Protein AF-A0A2P2BW56-F1 (afdb_monomer_lite)

Sequence (163 aa):
MIRLIIGNHQVTAVADAQSHSEPYDATPDSLWRAALAAARATTGLAPYDATALEITTDTGLVAIWDVETLGSPSALLSASEVAGLRDTAPHLWVLMEAGRYAVGTLESYLVARLTRGTWHLTTSTRPLTAPDASRPEAISPGDTPARTEPSVFLGLEVAIRLG

Radius of gyration: 15.51 Å; chains: 1; bounding box: 38×26×44 Å

Secondary structure (DSSP, 8-state):
-EEEEETTEEEEE-----SSS-TT---HHHHHHHHHHHHHHHHTTS-----EEEEEE-S-EEEEEETTT---SS--EETTTGGGHHHH-HHHHHHHHTTSEEEEEHHHHHHHHHTTTS--EE---S---S-GGGSPEE--TT----B--TTTTTT---EEEE-

InterPro domains:
  IPR043129 ATPase, nucleotide binding domain [SSF53067] (5-125)

pLDDT: mean 84.42, std 15.55, range [31.06, 97.56]

Organism: NCBI:txid256318

Structure (mmCIF, N/CA/C/O backbone):
data_AF-A0A2P2BW56-F1
#
_entry.id   AF-A0A2P2BW56-F1
#
loop_
_atom_site.group_PDB
_atom_site.id
_atom_site.type_symbol
_atom_site.label_atom_id
_atom_site.label_alt_id
_atom_site.label_comp_id
_atom_site.label_asym_id
_atom_site.label_entity_id
_atom_site.label_seq_id
_atom_site.pdbx_PDB_ins_code
_atom_site.Cartn_x
_atom_site.Cartn_y
_atom_site.Cartn_z
_atom_site.occupancy
_atom_site.B_iso_or_equiv
_atom_site.auth_seq_id
_atom_site.auth_comp_id
_atom_site.auth_asym_id
_atom_site.auth_atom_id
_atom_site.pdbx_PDB_model_num
ATOM 1 N N . MET A 1 1 ? 9.021 10.040 6.851 1.00 62.03 1 MET A N 1
ATOM 2 C CA . MET A 1 1 ? 8.300 9.688 8.093 1.00 62.03 1 MET A CA 1
ATOM 3 C C . MET A 1 1 ? 6.975 9.028 7.709 1.00 62.03 1 MET A C 1
ATOM 5 O O . MET A 1 1 ? 6.479 9.300 6.619 1.00 62.03 1 MET A O 1
ATOM 9 N N . ILE A 1 2 ? 6.428 8.117 8.521 1.00 72.69 2 ILE A N 1
ATOM 10 C CA . ILE A 1 2 ? 5.075 7.569 8.325 1.00 72.69 2 ILE A CA 1
ATOM 11 C C . ILE A 1 2 ? 4.228 7.926 9.532 1.00 72.69 2 ILE A C 1
ATOM 13 O O . ILE A 1 2 ? 4.610 7.666 10.672 1.00 72.69 2 ILE A O 1
ATOM 17 N N . ARG A 1 3 ? 3.068 8.519 9.282 1.00 78.56 3 ARG A N 1
ATOM 18 C CA . ARG A 1 3 ? 2.088 8.816 10.318 1.00 78.56 3 ARG A CA 1
ATOM 19 C C . ARG A 1 3 ? 0.915 7.856 10.175 1.00 78.56 3 ARG A C 1
ATOM 21 O O . ARG A 1 3 ? 0.392 7.671 9.080 1.00 78.56 3 ARG A O 1
ATOM 28 N N . LEU A 1 4 ? 0.552 7.240 11.295 1.00 77.94 4 LEU A N 1
ATOM 29 C CA . LEU A 1 4 ? -0.584 6.343 11.441 1.00 77.94 4 LEU A CA 1
ATOM 30 C C . LEU A 1 4 ? -1.580 6.969 12.416 1.00 77.94 4 LEU A C 1
ATOM 32 O O . LEU A 1 4 ? -1.186 7.368 13.512 1.00 77.94 4 LEU A O 1
ATOM 36 N N . ILE A 1 5 ? -2.854 7.045 12.049 1.00 78.31 5 ILE A N 1
ATOM 37 C CA . ILE A 1 5 ? -3.916 7.504 12.957 1.00 78.31 5 ILE A CA 1
ATOM 38 C C . ILE A 1 5 ? -4.867 6.340 13.205 1.00 78.31 5 ILE A C 1
ATOM 40 O O . ILE A 1 5 ? -5.450 5.819 12.261 1.00 78.31 5 ILE A O 1
ATOM 44 N N . ILE A 1 6 ? -4.992 5.918 14.464 1.00 75.62 6 ILE A N 1
ATOM 45 C CA . ILE A 1 6 ? -5.816 4.790 14.913 1.00 75.62 6 ILE A CA 1
ATOM 46 C C . ILE A 1 6 ? -6.913 5.355 15.822 1.00 75.62 6 ILE A C 1
ATOM 48 O O . ILE A 1 6 ? -6.689 5.612 17.009 1.00 75.62 6 ILE A O 1
ATOM 52 N N . GLY A 1 7 ? -8.100 5.604 15.263 1.00 75.12 7 GLY A N 1
ATOM 53 C CA . GLY A 1 7 ? -9.155 6.336 15.976 1.00 75.12 7 GLY A CA 1
ATOM 54 C C . GLY A 1 7 ? -8.691 7.744 16.375 1.00 75.12 7 GLY A C 1
ATOM 55 O O . GLY A 1 7 ? -8.346 8.541 15.510 1.00 75.12 7 GLY A O 1
ATOM 56 N N . ASN A 1 8 ? -8.644 8.040 17.679 1.00 73.00 8 ASN A N 1
ATOM 57 C CA . ASN A 1 8 ? -8.184 9.336 18.209 1.00 73.00 8 ASN A CA 1
ATOM 58 C C . ASN A 1 8 ? -6.681 9.375 18.532 1.00 73.00 8 ASN A C 1
ATOM 60 O O . ASN A 1 8 ? -6.184 10.379 19.047 1.00 73.00 8 ASN A O 1
ATOM 64 N N . HIS A 1 9 ? -5.952 8.288 18.275 1.00 73.12 9 HIS A N 1
ATOM 65 C CA . HIS A 1 9 ? -4.540 8.185 18.615 1.00 73.12 9 HIS A CA 1
ATOM 66 C C . HIS A 1 9 ? -3.674 8.342 17.372 1.00 73.12 9 HIS A C 1
ATOM 68 O O . HIS A 1 9 ? -3.779 7.567 16.425 1.00 73.12 9 HIS A O 1
ATOM 74 N N . GLN A 1 10 ? -2.785 9.331 17.394 1.00 74.06 10 GLN A N 1
ATOM 75 C CA . GLN A 1 10 ? -1.780 9.516 16.358 1.00 74.06 10 GLN A CA 1
ATOM 76 C C . GLN A 1 10 ? -0.469 8.857 16.777 1.00 74.06 10 GLN A C 1
ATOM 78 O O . GLN A 1 10 ? 0.027 9.065 17.884 1.00 74.06 10 GLN A O 1
ATOM 83 N N . VAL A 1 11 ? 0.123 8.122 15.845 1.00 72.44 11 VAL A N 1
ATOM 84 C CA . VAL A 1 11 ? 1.416 7.471 15.995 1.00 72.44 11 VAL A CA 1
ATOM 85 C C . VAL A 1 11 ? 2.299 7.874 14.835 1.00 72.44 11 VAL A C 1
ATOM 87 O O . VAL A 1 11 ? 1.861 7.959 13.691 1.00 72.44 11 VAL A O 1
ATOM 90 N N . THR A 1 12 ? 3.568 8.114 15.125 1.00 72.69 12 THR A N 1
ATOM 91 C CA . THR A 1 12 ? 4.573 8.271 14.083 1.00 72.69 12 THR A CA 1
ATOM 92 C C . THR A 1 12 ? 5.460 7.044 14.081 1.00 72.69 12 THR A C 1
ATOM 94 O O . THR A 1 12 ? 6.136 6.763 15.066 1.00 72.69 12 THR A O 1
ATOM 97 N N . ALA A 1 13 ? 5.476 6.344 12.957 1.00 65.19 13 ALA A N 1
ATOM 98 C CA . ALA A 1 13 ? 6.511 5.390 12.639 1.00 65.19 13 ALA A CA 1
ATOM 99 C C . ALA A 1 13 ? 7.584 6.119 11.833 1.00 65.19 13 ALA A C 1
ATOM 101 O O . ALA A 1 13 ? 7.394 6.511 10.677 1.00 65.19 13 ALA A O 1
ATOM 102 N N . VAL A 1 14 ? 8.732 6.332 12.452 1.00 58.94 14 VAL A N 1
ATOM 103 C CA . VAL A 1 14 ? 9.935 6.642 11.691 1.00 58.94 14 VAL A CA 1
ATOM 104 C C . VAL A 1 14 ? 10.500 5.295 11.256 1.00 58.94 14 VAL A C 1
ATOM 106 O O . VAL A 1 14 ? 10.543 4.363 12.058 1.00 58.94 14 VAL A O 1
ATOM 109 N N . ALA A 1 15 ? 10.881 5.159 9.985 1.00 52.22 15 ALA A N 1
ATOM 110 C CA . ALA A 1 15 ? 11.767 4.073 9.587 1.00 52.22 15 ALA A CA 1
ATOM 111 C C . ALA A 1 15 ? 13.083 4.355 10.311 1.00 52.22 15 ALA A C 1
ATOM 113 O O . ALA A 1 15 ? 13.876 5.167 9.839 1.00 52.22 15 ALA A O 1
ATOM 114 N N . ASP A 1 16 ? 13.221 3.867 11.540 1.00 42.59 16 ASP A N 1
ATOM 115 C CA . ASP A 1 16 ? 14.296 4.336 12.390 1.00 42.59 16 ASP A CA 1
ATOM 116 C C . ASP A 1 16 ? 15.605 3.770 11.849 1.00 42.59 16 ASP A C 1
ATOM 118 O O . ASP A 1 16 ? 15.890 2.579 11.960 1.00 42.59 16 ASP A O 1
ATOM 122 N N . ALA A 1 17 ? 16.406 4.657 11.266 1.00 36.81 17 ALA A N 1
ATOM 123 C CA . ALA A 1 17 ? 17.824 4.480 10.987 1.00 36.81 17 ALA A CA 1
ATOM 124 C C . ALA A 1 17 ? 18.651 4.512 12.295 1.00 36.81 17 ALA A C 1
ATOM 126 O O . ALA A 1 17 ? 19.784 4.988 12.321 1.00 36.81 17 ALA A O 1
ATOM 127 N N . GLN A 1 18 ? 18.081 4.062 13.416 1.00 33.53 18 GLN A N 1
ATOM 128 C CA . GLN A 1 18 ? 18.699 4.097 14.741 1.00 33.53 18 GLN A CA 1
ATOM 129 C C . GLN A 1 18 ? 19.046 2.672 15.179 1.00 33.53 18 GLN A C 1
ATOM 131 O O . GLN A 1 18 ? 18.436 2.111 16.086 1.00 33.53 18 GLN A O 1
ATOM 136 N N . SER A 1 19 ? 20.027 2.077 14.496 1.00 33.94 19 SER A N 1
ATOM 137 C CA . SER A 1 19 ? 21.059 1.180 15.045 1.00 33.94 19 SER A CA 1
ATOM 138 C C . SER A 1 19 ? 21.961 0.727 13.894 1.00 33.94 19 SER A C 1
ATOM 140 O O . SER A 1 19 ? 21.637 -0.241 13.215 1.00 33.94 19 SER A O 1
ATOM 142 N N . HIS A 1 20 ? 23.109 1.400 13.758 1.00 31.06 20 HIS A N 1
ATOM 143 C CA . HIS A 1 20 ? 24.157 1.301 12.724 1.00 31.06 20 HIS A CA 1
ATOM 144 C C . HIS A 1 20 ? 24.020 2.322 11.587 1.00 31.06 20 HIS A C 1
ATOM 146 O O . HIS A 1 20 ? 23.295 2.144 10.623 1.00 31.06 20 HIS A O 1
ATOM 152 N N . SER A 1 21 ? 24.729 3.435 11.777 1.00 32.84 21 SER A N 1
ATOM 153 C CA . SER A 1 21 ? 25.564 4.124 10.793 1.00 32.84 21 SER A CA 1
ATOM 154 C C . SER A 1 21 ? 25.388 3.692 9.328 1.00 32.84 21 SER A C 1
ATOM 156 O O . SER A 1 21 ? 26.187 2.900 8.858 1.00 32.84 21 SER A O 1
ATOM 158 N N . GLU A 1 22 ? 24.362 4.191 8.637 1.00 35.56 22 GLU A N 1
ATOM 159 C CA . GLU A 1 22 ? 24.348 4.649 7.230 1.00 35.56 22 GLU A CA 1
ATOM 160 C C . GLU A 1 22 ? 22.876 4.800 6.772 1.00 35.56 22 GLU A C 1
ATOM 162 O O . GLU A 1 22 ? 22.071 3.886 6.940 1.00 35.56 22 GLU A O 1
ATOM 167 N N . PRO A 1 23 ? 22.467 5.936 6.180 1.00 43.25 23 PRO A N 1
ATOM 168 C CA . PRO A 1 23 ? 21.078 6.185 5.767 1.00 43.25 23 PRO A CA 1
ATOM 169 C C . PRO A 1 23 ? 20.576 5.322 4.582 1.00 43.25 23 PRO A C 1
ATOM 171 O O . PRO A 1 23 ? 19.453 5.534 4.128 1.00 43.25 23 PRO A O 1
ATOM 174 N N . TYR A 1 24 ? 21.366 4.356 4.093 1.00 44.03 24 TYR A N 1
ATOM 175 C CA . TYR A 1 24 ? 21.066 3.519 2.920 1.00 44.03 24 TYR A CA 1
ATOM 176 C C . TYR A 1 24 ? 20.537 2.102 3.238 1.00 44.03 24 TYR A C 1
ATOM 178 O O . TYR A 1 24 ? 20.069 1.423 2.327 1.00 44.03 24 TYR A O 1
ATOM 186 N N . ASP A 1 25 ? 20.498 1.678 4.509 1.00 50.91 25 ASP A N 1
ATOM 187 C CA . ASP A 1 25 ? 19.998 0.345 4.920 1.00 50.91 25 ASP A CA 1
ATOM 188 C C . ASP A 1 25 ? 18.473 0.285 5.170 1.00 50.91 25 ASP A C 1
ATOM 190 O O . ASP A 1 25 ? 17.929 -0.717 5.652 1.00 50.91 25 ASP A O 1
ATOM 194 N N . ALA A 1 26 ? 17.736 1.355 4.854 1.00 69.56 26 ALA A N 1
ATOM 195 C CA . ALA A 1 26 ? 16.283 1.378 4.998 1.00 69.56 26 ALA A CA 1
ATOM 196 C C . ALA A 1 26 ? 15.617 0.448 3.967 1.00 69.56 26 ALA A C 1
ATOM 198 O O . ALA A 1 26 ? 15.508 0.762 2.779 1.00 69.56 26 ALA A O 1
ATOM 199 N N . THR A 1 27 ? 15.130 -0.701 4.437 1.00 86.19 27 THR A N 1
ATOM 200 C CA . THR A 1 27 ? 14.362 -1.657 3.635 1.00 86.19 27 THR A CA 1
ATOM 201 C C . THR A 1 27 ? 12.859 -1.489 3.872 1.00 86.19 27 THR A C 1
ATOM 203 O O . THR A 1 27 ? 12.436 -1.089 4.963 1.00 86.19 27 THR A O 1
ATOM 206 N N . PRO A 1 28 ? 12.001 -1.852 2.902 1.00 90.44 28 PRO A N 1
ATOM 207 C CA . PRO A 1 28 ? 10.557 -1.924 3.137 1.00 90.44 28 PRO A CA 1
ATOM 208 C C . PRO A 1 28 ? 10.184 -2.798 4.348 1.00 90.44 28 PRO A C 1
ATOM 210 O O . PRO A 1 28 ? 9.238 -2.500 5.076 1.00 90.44 28 PRO A O 1
ATOM 213 N N . ASP A 1 29 ? 10.949 -3.851 4.632 1.00 89.50 29 ASP A N 1
ATOM 214 C CA . ASP A 1 29 ? 10.718 -4.712 5.794 1.00 89.50 29 ASP A CA 1
ATOM 215 C C . ASP A 1 29 ? 11.078 -4.060 7.136 1.00 89.50 29 ASP A C 1
ATOM 217 O O . ASP A 1 29 ? 10.406 -4.310 8.144 1.00 89.50 29 ASP A O 1
ATOM 221 N N . SER A 1 30 ? 12.124 -3.226 7.204 1.00 86.31 30 SER A N 1
ATOM 222 C CA . SER A 1 30 ? 12.407 -2.456 8.426 1.00 86.31 30 SER A CA 1
ATOM 223 C C . SER A 1 30 ? 11.322 -1.407 8.673 1.00 86.31 30 SER A C 1
ATOM 225 O O . SER A 1 30 ? 10.826 -1.303 9.796 1.00 86.31 30 SER A O 1
ATOM 227 N N . LEU A 1 31 ? 10.864 -0.734 7.614 1.00 87.81 31 LEU A N 1
ATOM 228 C CA . LEU A 1 31 ? 9.743 0.203 7.648 1.00 87.81 31 LEU A CA 1
ATOM 229 C C . LEU A 1 31 ? 8.454 -0.450 8.166 1.00 87.81 31 LEU A C 1
ATOM 231 O O . LEU A 1 31 ? 7.811 0.074 9.075 1.00 87.81 31 LEU A O 1
ATOM 235 N N . TRP A 1 32 ? 8.093 -1.610 7.614 1.00 91.12 32 TRP A N 1
ATOM 236 C CA . TRP A 1 32 ? 6.916 -2.370 8.032 1.00 91.12 32 TRP A CA 1
ATOM 237 C C . TRP A 1 32 ? 6.968 -2.746 9.517 1.00 91.12 32 TRP A C 1
ATOM 239 O O . TRP A 1 32 ? 6.001 -2.549 10.256 1.00 91.12 32 TRP A O 1
ATOM 249 N N . ARG A 1 33 ? 8.113 -3.269 9.975 1.00 89.31 33 ARG A N 1
ATOM 250 C CA . ARG A 1 33 ? 8.303 -3.637 11.384 1.00 89.31 33 ARG A CA 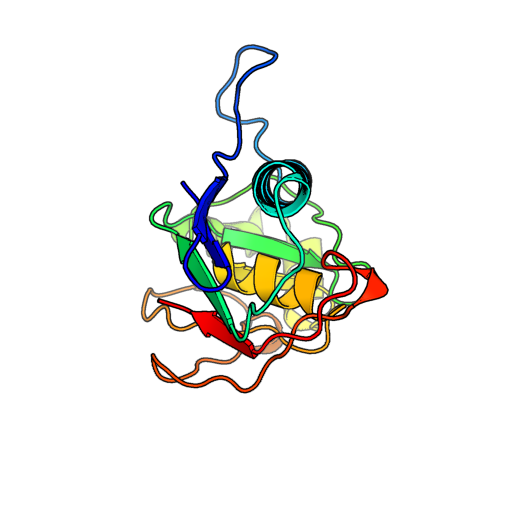1
ATOM 251 C C . ARG A 1 33 ? 8.206 -2.424 12.303 1.00 89.31 33 ARG A C 1
ATOM 253 O O . ARG A 1 33 ? 7.552 -2.522 13.339 1.00 89.31 33 ARG A O 1
ATOM 260 N N . ALA A 1 34 ? 8.799 -1.295 11.915 1.00 86.56 34 ALA A N 1
ATOM 261 C CA . ALA A 1 34 ? 8.706 -0.047 12.667 1.00 86.56 34 ALA A CA 1
ATOM 262 C C . ALA A 1 34 ? 7.254 0.452 12.755 1.00 86.56 34 ALA A C 1
ATOM 264 O O . ALA A 1 34 ? 6.796 0.805 13.840 1.00 86.56 34 ALA A O 1
ATOM 265 N N . ALA A 1 35 ? 6.501 0.397 11.651 1.00 87.69 35 ALA A N 1
ATOM 266 C CA . ALA A 1 35 ? 5.084 0.761 11.615 1.00 87.69 35 ALA A CA 1
ATOM 267 C C . ALA A 1 35 ? 4.233 -0.088 12.572 1.00 87.69 35 ALA A C 1
ATOM 269 O O . ALA A 1 35 ? 3.481 0.459 13.382 1.00 87.69 35 ALA A O 1
ATOM 270 N N . LEU A 1 36 ? 4.396 -1.415 12.542 1.00 88.31 36 LEU A N 1
ATOM 271 C CA . LEU A 1 36 ? 3.698 -2.312 13.466 1.00 88.31 36 LEU A CA 1
ATOM 272 C C . LEU A 1 36 ? 4.114 -2.102 14.925 1.00 88.31 36 LEU A C 1
ATOM 274 O O . LEU A 1 36 ? 3.259 -2.136 15.807 1.00 88.31 36 LEU A O 1
ATOM 278 N N . ALA A 1 37 ? 5.407 -1.917 15.197 1.00 86.31 37 ALA A N 1
ATOM 279 C CA . ALA A 1 37 ? 5.906 -1.693 16.551 1.00 86.31 37 ALA A CA 1
ATOM 280 C C . ALA A 1 37 ? 5.351 -0.390 17.140 1.00 86.31 37 ALA A C 1
ATOM 282 O O . ALA A 1 37 ? 4.875 -0.384 18.276 1.00 86.31 37 ALA A O 1
ATOM 283 N N . ALA A 1 38 ? 5.343 0.680 16.344 1.00 83.88 38 ALA A N 1
ATOM 284 C CA . ALA A 1 38 ? 4.776 1.961 16.730 1.00 83.88 38 ALA A CA 1
ATOM 285 C C . ALA A 1 38 ? 3.271 1.831 17.010 1.00 83.88 38 ALA A C 1
ATOM 287 O O . ALA A 1 38 ? 2.811 2.243 18.074 1.00 83.88 38 ALA A O 1
ATOM 288 N N . ALA A 1 39 ? 2.517 1.182 16.112 1.00 83.75 39 ALA A N 1
ATOM 289 C CA . ALA A 1 39 ? 1.093 0.927 16.321 1.00 83.75 39 ALA A CA 1
ATOM 290 C C . ALA A 1 39 ? 0.851 0.158 17.635 1.00 83.75 39 ALA A C 1
ATOM 292 O O . ALA A 1 39 ? 0.086 0.624 18.475 1.00 83.75 39 ALA A O 1
ATOM 293 N N . ARG A 1 40 ? 1.580 -0.947 17.866 1.00 83.31 40 ARG A N 1
ATOM 294 C CA . ARG A 1 40 ? 1.495 -1.760 19.098 1.00 83.31 40 ARG A CA 1
ATOM 295 C C . ARG A 1 40 ? 1.739 -0.952 20.369 1.00 83.31 40 ARG A C 1
ATOM 297 O O . ARG A 1 40 ? 1.030 -1.145 21.356 1.00 83.31 40 ARG A O 1
ATOM 304 N N . ALA A 1 41 ? 2.746 -0.080 20.357 1.00 80.00 41 ALA A N 1
ATOM 305 C CA . ALA A 1 41 ? 3.117 0.725 21.518 1.00 80.00 41 ALA A CA 1
ATOM 306 C C . ALA A 1 41 ? 1.995 1.687 21.933 1.00 80.00 41 ALA A C 1
ATOM 308 O O . ALA A 1 41 ? 1.768 1.902 23.120 1.00 80.00 41 ALA A O 1
ATOM 309 N N . THR A 1 42 ? 1.263 2.231 20.963 1.00 70.94 42 THR A N 1
ATOM 310 C CA . THR A 1 42 ? 0.118 3.108 21.226 1.00 70.94 42 THR A CA 1
ATOM 311 C C . THR A 1 42 ? -1.118 2.325 21.636 1.00 70.94 42 THR A C 1
ATOM 313 O O . THR A 1 42 ? -1.879 2.764 22.495 1.00 70.94 42 THR A O 1
ATOM 316 N N . THR A 1 43 ? -1.313 1.152 21.040 1.00 67.25 43 THR A N 1
ATOM 317 C CA . THR A 1 43 ? -2.512 0.354 21.254 1.00 67.25 43 THR A CA 1
ATOM 318 C C . THR A 1 43 ? -2.481 -0.411 22.588 1.00 67.25 43 THR A C 1
ATOM 320 O O . THR A 1 43 ? -3.512 -0.571 23.232 1.00 67.25 43 THR A O 1
ATOM 323 N N . GLY A 1 44 ? -1.304 -0.769 23.110 1.00 60.19 44 GLY A N 1
ATOM 324 C CA . GLY A 1 44 ? -1.151 -1.430 24.417 1.00 60.19 44 GLY A CA 1
ATOM 325 C C . GLY A 1 44 ? -1.653 -0.654 25.652 1.00 60.19 44 GLY A C 1
ATOM 326 O O . GLY A 1 44 ? -1.458 -1.127 26.768 1.00 60.19 44 GLY A O 1
ATOM 327 N N . LEU A 1 45 ? -2.278 0.517 25.476 1.00 53.75 45 LEU A N 1
ATOM 328 C CA . LEU A 1 45 ? -2.711 1.427 26.538 1.00 53.75 45 LEU A CA 1
ATOM 329 C C . LEU A 1 45 ? -4.245 1.518 26.739 1.00 53.75 45 LEU A C 1
ATOM 331 O O . LEU A 1 45 ? -4.649 2.106 27.741 1.00 53.75 45 LEU A O 1
ATOM 335 N N . ALA A 1 46 ? -5.106 0.948 25.871 1.00 49.09 46 ALA A N 1
ATOM 336 C CA . ALA A 1 46 ? -6.575 0.918 26.068 1.00 49.09 46 ALA A CA 1
ATOM 337 C C . ALA A 1 46 ? -7.324 -0.060 25.116 1.00 49.09 46 ALA A C 1
ATOM 339 O O . ALA A 1 46 ? -6.820 -0.331 24.028 1.00 49.09 46 ALA A O 1
ATOM 340 N N . PRO A 1 47 ? -8.537 -0.558 25.461 1.00 52.66 47 PRO A N 1
ATOM 341 C CA . PRO A 1 47 ? -9.403 -1.306 24.535 1.00 52.66 47 PRO A CA 1
ATOM 342 C C . PRO A 1 47 ? -9.925 -0.402 23.397 1.00 52.66 47 PRO A C 1
ATOM 344 O O . PRO A 1 47 ? -10.298 0.741 23.646 1.00 52.66 47 PRO A O 1
ATOM 347 N N . TYR A 1 48 ? -9.935 -0.899 22.155 1.00 62.00 48 TYR A N 1
ATOM 348 C CA . TYR A 1 48 ? -10.063 -0.075 20.941 1.00 62.00 48 TYR A CA 1
ATOM 349 C C . TYR A 1 48 ? -11.507 0.178 20.478 1.00 62.00 48 TYR A C 1
ATOM 351 O O . TYR A 1 48 ? -12.197 -0.767 20.114 1.00 62.00 48 TYR A O 1
ATOM 359 N N . ASP A 1 49 ? -11.873 1.456 20.318 1.00 66.88 49 ASP A N 1
ATOM 360 C CA . ASP A 1 49 ? -12.982 1.932 19.460 1.00 66.88 49 ASP A CA 1
ATOM 361 C C . ASP A 1 49 ? -12.460 2.440 18.094 1.00 66.88 49 ASP A C 1
ATOM 363 O O . ASP A 1 49 ? -13.040 3.318 17.451 1.00 66.88 49 ASP A O 1
ATOM 367 N N . ALA A 1 50 ? -11.301 1.946 17.648 1.00 74.94 50 ALA A N 1
ATOM 368 C CA . ALA A 1 50 ? -10.708 2.378 16.387 1.00 74.94 50 ALA A CA 1
ATOM 369 C C . ALA A 1 50 ? -11.595 1.952 15.208 1.00 74.94 50 ALA A C 1
ATOM 371 O O . ALA A 1 50 ? -11.856 0.768 15.018 1.00 74.94 50 ALA A O 1
ATOM 372 N N . THR A 1 51 ? -12.041 2.915 14.402 1.00 80.44 51 THR A N 1
ATOM 373 C CA . THR A 1 51 ? -12.898 2.668 13.228 1.00 80.44 51 THR A CA 1
ATOM 374 C C . THR A 1 51 ? -12.146 2.790 11.904 1.00 80.44 51 THR A C 1
ATOM 376 O O . THR A 1 51 ? -12.557 2.207 10.899 1.00 80.44 51 THR A O 1
ATOM 379 N N . ALA A 1 52 ? -11.024 3.513 11.902 1.00 84.56 52 ALA A N 1
ATOM 380 C CA . ALA A 1 52 ? -10.184 3.718 10.733 1.00 84.56 52 ALA A CA 1
ATOM 381 C C . ALA A 1 52 ? -8.696 3.776 11.103 1.00 84.56 52 ALA A C 1
ATOM 383 O O . ALA A 1 52 ? -8.334 4.186 12.211 1.00 84.56 52 ALA A O 1
ATOM 384 N N . LEU A 1 53 ? -7.869 3.379 10.136 1.00 88.12 53 LEU A N 1
ATOM 385 C CA . LEU A 1 53 ? -6.428 3.563 10.088 1.00 88.12 53 LEU A CA 1
ATOM 386 C C . LEU A 1 53 ? -6.101 4.541 8.957 1.00 88.12 53 LEU A C 1
ATOM 388 O O . LEU A 1 53 ? -6.287 4.216 7.786 1.00 88.12 53 LEU A O 1
ATOM 392 N N . GLU A 1 54 ? -5.598 5.720 9.296 1.00 89.56 54 GLU A N 1
ATOM 393 C CA . GLU A 1 54 ? -5.075 6.664 8.305 1.00 89.56 54 GLU A CA 1
ATOM 394 C C . GLU A 1 54 ? -3.572 6.467 8.135 1.00 89.56 54 GLU A C 1
ATOM 396 O O . GLU A 1 54 ? -2.858 6.354 9.131 1.00 89.56 54 GLU A O 1
ATOM 401 N N . ILE A 1 55 ? -3.096 6.432 6.891 1.00 89.19 55 ILE A N 1
ATOM 402 C CA . ILE A 1 55 ? -1.685 6.284 6.534 1.00 89.19 55 ILE A CA 1
ATOM 403 C C . ILE A 1 55 ? -1.276 7.506 5.721 1.00 89.19 55 ILE A C 1
ATOM 405 O O . ILE A 1 55 ? -1.886 7.803 4.698 1.00 89.19 55 ILE A O 1
ATOM 409 N N . THR A 1 56 ? -0.230 8.191 6.176 1.00 86.25 56 THR A N 1
ATOM 410 C CA . THR A 1 56 ? 0.382 9.311 5.451 1.00 86.25 56 THR A CA 1
ATOM 411 C C . THR A 1 56 ? 1.900 9.178 5.407 1.00 86.25 56 THR A C 1
ATOM 413 O O . THR A 1 56 ? 2.539 8.871 6.423 1.00 86.25 56 THR A O 1
ATOM 416 N N . THR A 1 57 ? 2.497 9.442 4.243 1.00 83.44 57 THR A N 1
ATOM 417 C CA . THR A 1 57 ? 3.951 9.523 4.055 1.00 83.44 57 THR A CA 1
ATOM 418 C C . THR A 1 57 ? 4.381 10.779 3.299 1.00 83.44 57 THR A C 1
ATOM 420 O O . THR A 1 57 ? 3.771 11.202 2.326 1.00 83.44 57 THR A O 1
ATOM 423 N N . ASP A 1 58 ? 5.504 11.359 3.717 1.00 79.44 58 ASP A N 1
ATOM 424 C CA . ASP A 1 58 ? 6.114 12.549 3.110 1.00 79.44 58 ASP A CA 1
ATOM 425 C C . ASP A 1 58 ? 7.438 12.254 2.384 1.00 79.44 58 ASP A C 1
ATOM 427 O O . ASP A 1 58 ? 8.079 13.152 1.846 1.00 79.44 58 ASP A O 1
ATOM 431 N N . THR A 1 59 ? 7.851 10.986 2.343 1.00 82.06 59 THR A N 1
ATOM 432 C CA . THR A 1 59 ? 9.212 10.589 1.944 1.00 82.06 59 THR A CA 1
ATOM 433 C C . THR A 1 59 ? 9.495 10.745 0.453 1.00 82.06 59 THR A C 1
ATOM 435 O O . THR A 1 59 ? 10.629 10.995 0.062 1.00 82.06 59 THR A O 1
ATOM 438 N N . GLY A 1 60 ? 8.481 10.553 -0.396 1.00 83.62 60 GLY A N 1
ATOM 439 C CA . GLY A 1 60 ? 8.664 10.430 -1.846 1.00 83.62 60 GLY A CA 1
ATOM 440 C C . GLY A 1 60 ? 9.442 9.201 -2.304 1.00 83.62 60 GLY A C 1
ATOM 441 O O . GLY A 1 60 ? 9.768 9.108 -3.487 1.00 83.62 60 GLY A O 1
ATOM 442 N N . LEU A 1 61 ? 9.694 8.267 -1.390 1.00 90.38 61 LEU A N 1
ATOM 443 C CA . LEU A 1 61 ? 10.304 6.987 -1.693 1.00 90.38 61 LEU A CA 1
ATOM 444 C C . LEU A 1 61 ? 9.245 5.978 -2.136 1.00 90.38 61 LEU A C 1
ATOM 446 O O . LEU A 1 61 ? 8.066 6.058 -1.769 1.00 90.38 61 LEU A O 1
ATOM 450 N N . VAL A 1 62 ? 9.705 5.009 -2.910 1.00 93.19 62 VAL A N 1
ATOM 451 C CA . VAL A 1 62 ? 8.936 3.875 -3.398 1.00 93.19 62 VAL A CA 1
ATOM 452 C C . VAL A 1 62 ? 9.586 2.574 -2.946 1.00 93.19 62 VAL A C 1
ATOM 454 O O . VAL A 1 62 ? 10.796 2.499 -2.721 1.00 93.19 62 VAL A O 1
ATOM 457 N N . ALA A 1 63 ? 8.756 1.551 -2.801 1.00 95.00 63 ALA A N 1
ATOM 458 C CA . ALA A 1 63 ? 9.173 0.186 -2.533 1.00 95.00 63 ALA A CA 1
ATOM 459 C C . ALA A 1 63 ? 8.833 -0.691 -3.737 1.00 95.00 63 ALA A C 1
ATOM 461 O O . ALA A 1 63 ? 7.873 -0.411 -4.456 1.00 95.00 63 ALA A O 1
ATOM 462 N N . ILE A 1 64 ? 9.600 -1.761 -3.917 1.00 96.00 64 ILE A N 1
ATOM 463 C CA . ILE A 1 64 ? 9.270 -2.865 -4.815 1.00 96.00 64 ILE A CA 1
ATOM 464 C C . ILE A 1 64 ? 8.975 -4.070 -3.930 1.00 96.00 64 ILE A C 1
ATOM 466 O O . ILE A 1 64 ? 9.700 -4.305 -2.968 1.00 96.00 64 ILE A O 1
ATOM 470 N N . TRP A 1 65 ? 7.917 -4.822 -4.208 1.00 97.19 65 TRP A N 1
ATOM 471 C CA . TRP A 1 65 ? 7.576 -6.003 -3.416 1.00 97.19 65 TRP A CA 1
ATOM 472 C C . TRP A 1 65 ? 7.008 -7.113 -4.285 1.00 97.19 65 TRP A C 1
ATOM 474 O O . TRP A 1 65 ? 6.340 -6.862 -5.285 1.00 97.19 65 TRP A O 1
ATOM 484 N N . ASP A 1 66 ? 7.296 -8.353 -3.906 1.00 96.50 66 ASP A N 1
ATOM 485 C CA . ASP A 1 66 ? 6.686 -9.532 -4.512 1.00 96.50 66 ASP A CA 1
ATOM 486 C C . ASP A 1 66 ? 5.205 -9.585 -4.109 1.00 96.50 66 ASP A C 1
ATOM 488 O O . ASP A 1 66 ? 4.871 -9.458 -2.929 1.00 96.50 66 ASP A O 1
ATOM 492 N N . VAL A 1 67 ? 4.302 -9.740 -5.077 1.00 94.50 67 VAL A N 1
ATOM 493 C CA . VAL A 1 67 ? 2.854 -9.620 -4.824 1.00 94.50 67 VAL A CA 1
ATOM 494 C C . VAL A 1 67 ? 2.279 -10.765 -3.985 1.00 94.50 67 VAL A C 1
ATOM 496 O O . VAL A 1 67 ? 1.248 -10.582 -3.343 1.00 94.50 67 VAL A O 1
ATOM 499 N N . GLU A 1 68 ? 2.939 -11.926 -3.951 1.00 91.56 68 GLU A N 1
ATOM 500 C CA . GLU A 1 68 ? 2.481 -13.095 -3.191 1.00 91.56 68 GLU A CA 1
ATOM 501 C C . GLU A 1 68 ? 3.044 -13.116 -1.770 1.00 91.56 68 GLU A C 1
ATOM 503 O O . GLU A 1 68 ? 2.335 -13.389 -0.803 1.00 91.56 68 GLU A O 1
ATOM 508 N N . THR A 1 69 ? 4.343 -12.856 -1.640 1.00 93.94 69 THR A N 1
ATOM 509 C CA . THR A 1 69 ? 5.070 -12.953 -0.366 1.00 93.94 69 THR A CA 1
ATOM 510 C C . THR A 1 69 ? 5.116 -11.626 0.381 1.00 93.94 69 THR A C 1
ATOM 512 O O . THR A 1 69 ? 5.359 -11.603 1.590 1.00 93.94 69 THR A O 1
ATOM 515 N N . LEU A 1 70 ? 4.882 -10.516 -0.329 1.00 93.88 70 LEU A N 1
ATOM 516 C CA . LEU A 1 70 ? 4.988 -9.143 0.162 1.00 93.88 70 LEU A CA 1
ATOM 517 C C . LEU A 1 70 ? 6.375 -8.803 0.719 1.00 93.88 70 LEU A C 1
ATOM 519 O O . LEU A 1 70 ? 6.495 -7.884 1.531 1.00 93.88 70 LEU A O 1
ATOM 523 N N . GLY A 1 71 ? 7.395 -9.575 0.341 1.00 91.31 71 GLY A N 1
ATOM 524 C CA . GLY A 1 71 ? 8.792 -9.301 0.648 1.00 91.31 71 GLY A CA 1
ATOM 525 C C . GLY A 1 71 ? 9.396 -8.371 -0.397 1.00 91.31 71 GLY A C 1
ATOM 526 O O . GLY A 1 71 ? 9.050 -8.446 -1.580 1.00 91.31 71 GLY A O 1
ATOM 527 N N . SER A 1 72 ? 10.304 -7.498 0.034 1.00 90.06 72 SER A N 1
ATOM 528 C CA . SER A 1 72 ? 11.030 -6.626 -0.888 1.00 90.06 72 SER A CA 1
ATOM 529 C C . SER A 1 72 ? 12.322 -7.280 -1.376 1.00 9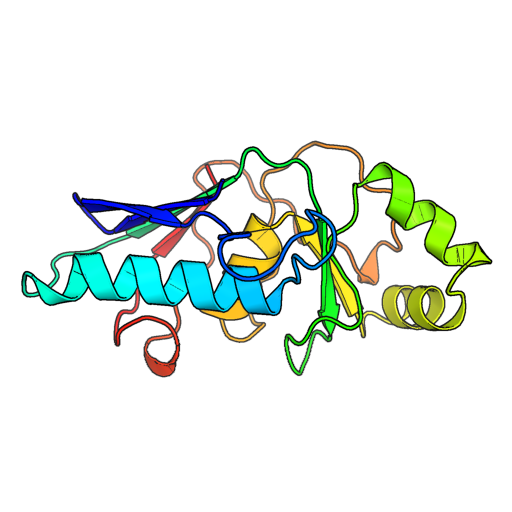0.06 72 SER A C 1
ATOM 531 O O . SER A 1 72 ? 13.094 -7.774 -0.552 1.00 90.06 72 SER A O 1
ATOM 533 N N . PRO A 1 73 ? 12.620 -7.244 -2.687 1.00 86.44 73 PRO A N 1
ATOM 534 C CA . PRO A 1 73 ? 13.909 -7.678 -3.211 1.00 86.44 73 PRO A CA 1
ATOM 535 C C . PRO A 1 73 ? 14.988 -6.585 -3.099 1.00 86.44 73 PRO A C 1
ATOM 537 O O . PRO A 1 73 ? 16.158 -6.867 -3.346 1.00 86.44 73 PRO A O 1
ATOM 540 N N . SER A 1 74 ? 14.613 -5.337 -2.786 1.00 85.31 74 SER A N 1
ATOM 541 C CA . SER A 1 74 ? 15.503 -4.174 -2.844 1.00 85.31 74 SER A CA 1
ATOM 542 C C . SER A 1 74 ? 15.375 -3.249 -1.631 1.00 85.31 74 SER A C 1
ATOM 544 O O . SER A 1 74 ? 14.426 -3.324 -0.842 1.00 85.31 74 SER A O 1
ATOM 546 N N . ALA A 1 75 ? 16.331 -2.327 -1.513 1.00 88.50 75 ALA A N 1
ATOM 547 C CA . ALA A 1 75 ? 16.182 -1.134 -0.689 1.00 88.50 75 ALA A CA 1
ATOM 548 C C . ALA A 1 75 ? 15.096 -0.200 -1.258 1.00 88.50 75 ALA A C 1
ATOM 550 O O . ALA A 1 75 ? 14.568 -0.421 -2.356 1.00 88.50 75 ALA A O 1
ATOM 551 N N . LEU A 1 76 ? 14.763 0.841 -0.492 1.00 90.94 76 LEU A N 1
ATOM 552 C CA . LEU A 1 76 ? 13.900 1.924 -0.957 1.00 90.94 76 LEU A CA 1
ATOM 553 C C . LEU A 1 76 ? 14.559 2.716 -2.090 1.00 90.94 76 LEU A C 1
ATOM 555 O O . LEU A 1 76 ? 15.767 2.933 -2.085 1.00 90.94 76 LEU A O 1
ATOM 559 N N . LEU A 1 77 ? 13.740 3.165 -3.038 1.00 90.75 77 LEU A N 1
ATOM 560 C CA . LEU A 1 77 ? 14.171 3.922 -4.213 1.00 90.75 77 LEU A CA 1
ATOM 561 C C . LEU A 1 77 ? 13.420 5.252 -4.280 1.00 90.75 77 LEU A C 1
ATOM 563 O O . LEU A 1 77 ? 12.311 5.381 -3.761 1.00 90.75 77 LEU A O 1
ATOM 567 N N . SER A 1 78 ? 13.971 6.241 -4.969 1.00 90.94 78 SER A N 1
ATOM 568 C CA . SER A 1 78 ? 13.185 7.363 -5.481 1.00 90.94 78 SER A CA 1
ATOM 569 C C . SER A 1 78 ? 12.393 6.936 -6.722 1.00 90.94 78 SER A C 1
ATOM 571 O O . SER A 1 78 ? 12.800 6.053 -7.478 1.00 90.94 78 SER A O 1
ATOM 573 N N . ALA A 1 79 ? 11.263 7.597 -6.986 1.00 89.88 79 ALA A N 1
ATOM 574 C CA . ALA A 1 79 ? 10.440 7.299 -8.162 1.00 89.88 79 ALA A CA 1
ATOM 575 C C . ALA A 1 79 ? 11.208 7.442 -9.495 1.00 89.88 79 ALA A C 1
ATOM 577 O O . ALA A 1 79 ? 10.942 6.707 -10.445 1.00 89.88 79 ALA A O 1
ATOM 578 N N . SER A 1 80 ? 12.182 8.357 -9.563 1.00 89.81 80 SER A N 1
ATOM 579 C CA . SER A 1 80 ? 13.030 8.570 -10.743 1.00 89.81 80 SER A CA 1
ATOM 580 C C . SER A 1 80 ? 14.036 7.447 -10.996 1.00 89.81 80 SER A C 1
ATOM 582 O O . SER A 1 80 ? 14.454 7.265 -12.136 1.00 89.81 80 SER A O 1
ATOM 584 N N . GLU A 1 81 ? 14.425 6.691 -9.968 1.00 92.00 81 GLU A N 1
ATOM 585 C CA . GLU A 1 81 ? 15.391 5.593 -10.109 1.00 92.00 81 GLU A CA 1
ATOM 586 C C . GLU A 1 81 ? 14.755 4.326 -10.688 1.00 92.00 81 GLU A C 1
ATOM 588 O O . GLU A 1 81 ? 15.450 3.516 -11.300 1.00 92.00 81 GLU A O 1
ATOM 593 N N . VAL A 1 82 ? 13.432 4.172 -10.564 1.00 94.06 82 VAL A N 1
ATOM 594 C CA . VAL A 1 82 ? 12.708 2.969 -11.007 1.00 94.06 82 VAL A CA 1
ATOM 595 C C . VAL A 1 82 ? 12.908 2.697 -12.497 1.00 94.06 82 VAL A C 1
ATOM 597 O O . VAL A 1 82 ? 13.153 1.556 -12.876 1.00 94.06 82 VAL A O 1
ATOM 600 N N . ALA A 1 83 ? 12.891 3.730 -13.344 1.00 94.00 83 ALA A N 1
ATOM 601 C CA . ALA A 1 83 ? 13.100 3.567 -14.784 1.00 94.00 83 ALA A CA 1
ATOM 602 C C . ALA A 1 83 ? 14.483 2.979 -15.125 1.00 94.00 83 ALA A C 1
ATOM 604 O O . ALA A 1 83 ? 14.614 2.234 -16.094 1.00 94.00 83 ALA A O 1
ATOM 605 N N . GLY A 1 84 ? 15.502 3.277 -14.311 1.00 94.19 84 GLY A N 1
ATOM 606 C CA . GLY A 1 84 ? 16.861 2.765 -14.493 1.00 94.19 84 GLY A CA 1
ATOM 607 C C . GLY A 1 84 ? 16.988 1.259 -14.249 1.00 94.19 84 GLY A C 1
ATOM 608 O O . GLY A 1 84 ? 17.936 0.644 -14.734 1.00 94.19 84 GLY A O 1
ATOM 609 N N . LEU A 1 85 ? 16.016 0.638 -13.565 1.00 94.62 85 LEU A N 1
ATOM 610 C CA . LEU A 1 85 ? 16.004 -0.808 -13.316 1.00 94.62 85 LEU A CA 1
ATOM 611 C C . LEU A 1 85 ? 15.909 -1.629 -14.597 1.00 94.62 85 LEU A C 1
ATOM 613 O O . LEU A 1 85 ? 16.344 -2.778 -14.606 1.00 94.62 85 LEU A O 1
ATOM 617 N N . ARG A 1 86 ? 15.398 -1.049 -15.688 1.00 95.94 86 ARG A N 1
ATOM 618 C CA . ARG A 1 86 ? 15.397 -1.709 -16.995 1.00 95.94 86 ARG A CA 1
ATOM 619 C C . ARG A 1 86 ? 16.805 -2.118 -17.433 1.00 95.94 86 ARG A C 1
ATOM 621 O O . ARG A 1 86 ? 16.964 -3.186 -18.017 1.00 95.94 86 ARG A O 1
ATOM 628 N N . ASP A 1 87 ? 17.803 -1.299 -17.108 1.00 96.44 87 ASP A N 1
ATOM 629 C CA . ASP A 1 87 ? 19.194 -1.525 -17.495 1.00 96.44 87 ASP A CA 1
ATOM 630 C C . ASP A 1 87 ? 20.009 -2.153 -16.355 1.00 96.44 87 ASP A C 1
ATOM 632 O O . ASP A 1 87 ? 20.817 -3.051 -16.591 1.00 96.44 87 ASP A O 1
ATOM 636 N N . THR A 1 88 ? 19.794 -1.715 -15.107 1.00 94.75 88 THR A N 1
ATOM 637 C CA . THR A 1 88 ? 20.581 -2.181 -13.949 1.00 94.75 88 THR A CA 1
ATOM 638 C C . THR A 1 88 ? 20.086 -3.504 -13.363 1.00 94.75 88 THR A C 1
ATOM 640 O O . THR A 1 88 ? 20.877 -4.253 -12.791 1.00 94.75 88 THR A O 1
ATOM 643 N N . ALA A 1 89 ? 18.796 -3.813 -13.511 1.00 95.00 89 ALA A N 1
ATOM 644 C CA . ALA A 1 89 ? 18.152 -5.014 -12.985 1.00 95.00 8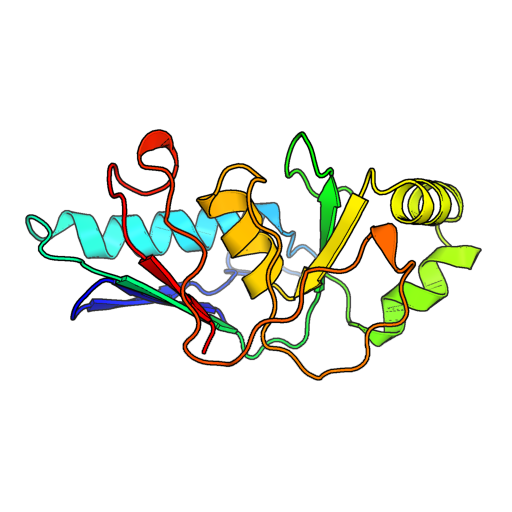9 ALA A CA 1
ATOM 645 C C . ALA A 1 89 ? 17.094 -5.568 -13.970 1.00 95.00 89 ALA A C 1
ATOM 647 O O . ALA A 1 89 ? 15.921 -5.712 -13.609 1.00 95.00 89 ALA A O 1
ATOM 648 N N . PRO A 1 90 ? 17.480 -5.930 -15.211 1.00 95.62 90 PRO A N 1
ATOM 649 C CA . PRO A 1 90 ? 16.539 -6.290 -16.278 1.00 95.62 90 PRO A CA 1
ATOM 650 C C . PRO A 1 90 ? 15.630 -7.471 -15.916 1.00 95.62 90 PRO A C 1
ATOM 652 O O . PRO A 1 90 ? 14.472 -7.515 -16.319 1.00 95.62 90 PRO A O 1
ATOM 655 N N . HIS A 1 91 ? 16.116 -8.421 -15.111 1.00 95.25 91 HIS A N 1
ATOM 656 C CA . HIS A 1 91 ? 15.289 -9.524 -14.619 1.00 95.25 91 HIS A CA 1
ATOM 657 C C . HIS A 1 91 ? 14.167 -9.051 -13.689 1.00 95.25 91 HIS A C 1
ATOM 659 O O . HIS A 1 91 ? 13.047 -9.537 -13.806 1.00 95.25 91 HIS A O 1
ATOM 665 N N . LEU A 1 92 ? 14.439 -8.088 -12.801 1.00 95.00 92 LEU A N 1
ATOM 666 C CA . LEU A 1 92 ? 13.412 -7.499 -11.943 1.00 95.00 92 LEU A CA 1
ATOM 667 C C . LEU A 1 92 ? 12.383 -6.740 -12.787 1.00 95.00 92 LEU A C 1
ATOM 669 O O . LEU A 1 92 ? 11.186 -6.902 -12.569 1.00 95.00 92 LEU A O 1
ATOM 673 N N . TRP A 1 93 ? 12.841 -5.992 -13.795 1.00 96.44 93 TRP A N 1
ATOM 674 C CA . TRP A 1 93 ? 11.961 -5.282 -14.725 1.00 96.44 93 TRP A CA 1
ATOM 675 C C . TRP A 1 93 ? 10.991 -6.225 -15.450 1.00 96.44 93 TRP A C 1
ATOM 677 O O . TRP A 1 93 ? 9.787 -5.981 -15.460 1.00 96.44 93 TRP A O 1
ATOM 687 N N . VAL A 1 94 ? 11.484 -7.349 -15.982 1.00 97.56 94 VAL A N 1
ATOM 688 C CA . VAL A 1 94 ? 10.638 -8.372 -16.626 1.00 97.56 94 VAL A CA 1
ATOM 689 C C . VAL A 1 94 ? 9.608 -8.950 -15.650 1.00 97.56 94 VAL A C 1
ATOM 691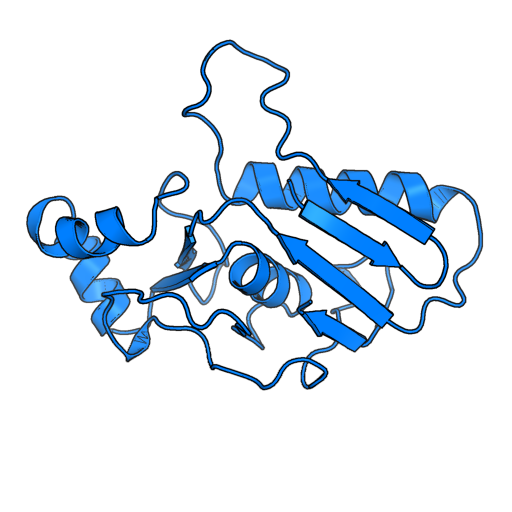 O O . VAL A 1 94 ? 8.462 -9.197 -16.019 1.00 97.56 94 VAL A O 1
ATOM 694 N N . LEU A 1 95 ? 9.982 -9.155 -14.386 1.00 97.06 95 LEU A N 1
ATOM 695 C CA . LEU A 1 95 ? 9.051 -9.658 -13.375 1.00 97.06 95 LEU A CA 1
ATOM 696 C C . LEU A 1 95 ? 7.998 -8.609 -12.979 1.00 97.06 95 LEU A C 1
ATOM 698 O O . LEU A 1 95 ? 6.867 -8.977 -12.664 1.00 97.06 95 LEU A O 1
ATOM 702 N N . MET A 1 96 ? 8.328 -7.319 -13.041 1.00 97.38 96 MET A N 1
ATOM 703 C CA . MET A 1 96 ? 7.358 -6.229 -12.896 1.00 97.38 96 MET A CA 1
ATOM 704 C C . MET A 1 96 ? 6.396 -6.172 -14.091 1.00 97.38 96 MET A C 1
ATOM 706 O O . MET A 1 96 ? 5.189 -6.044 -13.901 1.00 97.38 96 MET A O 1
ATOM 710 N N . GLU A 1 97 ? 6.896 -6.340 -15.320 1.00 97.50 97 GLU A N 1
ATOM 711 C CA . GLU A 1 97 ? 6.056 -6.452 -16.526 1.00 97.50 97 GLU A CA 1
ATOM 712 C C . GLU A 1 97 ? 5.095 -7.645 -16.447 1.00 97.50 97 GLU A C 1
ATOM 714 O O . GLU A 1 97 ? 3.947 -7.547 -16.877 1.00 97.50 97 GLU A O 1
ATOM 719 N N . ALA A 1 98 ? 5.536 -8.750 -15.842 1.00 97.06 98 ALA A N 1
ATOM 720 C CA . ALA A 1 98 ? 4.712 -9.929 -15.596 1.00 97.06 98 ALA A CA 1
ATOM 721 C C . ALA A 1 98 ? 3.741 -9.786 -14.403 1.00 97.06 98 ALA A C 1
ATOM 723 O O . ALA A 1 98 ? 2.989 -10.720 -14.128 1.00 97.06 98 ALA A O 1
ATOM 724 N N . GLY A 1 99 ? 3.768 -8.667 -13.666 1.00 95.50 99 GLY A N 1
ATOM 725 C CA . GLY A 1 99 ? 2.941 -8.451 -12.472 1.00 95.50 99 GLY A CA 1
ATOM 726 C C . GLY A 1 99 ? 3.357 -9.278 -11.249 1.00 95.50 99 GLY A C 1
ATOM 727 O O . GLY A 1 99 ? 2.608 -9.370 -10.281 1.00 95.50 99 GLY A O 1
ATOM 728 N N . ARG A 1 100 ? 4.548 -9.893 -11.266 1.00 96.25 100 ARG A N 1
ATOM 729 C CA . ARG A 1 100 ? 5.085 -10.651 -10.123 1.00 96.25 100 ARG A CA 1
ATOM 730 C C . ARG A 1 100 ? 5.587 -9.731 -9.011 1.00 96.25 100 ARG A C 1
ATOM 732 O O . ARG A 1 100 ? 5.497 -10.078 -7.835 1.00 96.25 100 ARG A O 1
ATOM 739 N N . TYR A 1 101 ? 6.117 -8.574 -9.394 1.00 97.19 101 TYR A N 1
ATOM 740 C CA . TYR A 1 101 ? 6.506 -7.516 -8.471 1.00 97.19 101 TYR A CA 1
ATOM 741 C C . TYR A 1 101 ? 5.670 -6.271 -8.722 1.00 97.19 101 TYR A C 1
ATOM 743 O O . TYR A 1 101 ? 5.500 -5.854 -9.867 1.00 97.19 101 TYR A O 1
ATOM 751 N N . ALA A 1 102 ? 5.198 -5.666 -7.639 1.00 97.31 102 ALA A N 1
ATOM 752 C CA . ALA A 1 102 ? 4.565 -4.361 -7.651 1.00 97.31 102 ALA A CA 1
ATOM 753 C C . ALA A 1 102 ? 5.557 -3.282 -7.196 1.00 97.31 102 ALA A C 1
ATOM 755 O O . ALA A 1 102 ? 6.521 -3.566 -6.480 1.00 97.31 102 ALA A O 1
ATOM 756 N N . VAL A 1 103 ? 5.325 -2.043 -7.628 1.00 96.62 103 VAL A N 1
ATOM 757 C CA . VAL A 1 103 ? 6.104 -0.862 -7.247 1.00 96.62 103 VAL A CA 1
ATOM 758 C C . VAL A 1 103 ? 5.183 0.307 -6.947 1.00 96.62 103 VAL A C 1
ATOM 760 O O . VAL A 1 103 ? 4.302 0.641 -7.733 1.00 96.62 103 VAL A O 1
ATOM 763 N N . GLY A 1 104 ? 5.404 0.980 -5.825 1.00 94.94 104 GLY A N 1
ATOM 764 C CA . GLY A 1 104 ? 4.535 2.069 -5.395 1.00 94.94 104 GLY A CA 1
ATOM 765 C C . GLY A 1 104 ? 5.076 2.822 -4.194 1.00 94.94 104 GLY A C 1
ATOM 766 O O . GLY A 1 104 ? 6.133 2.495 -3.654 1.00 94.94 104 GLY A O 1
ATOM 767 N N . THR A 1 105 ? 4.345 3.854 -3.776 1.00 93.38 105 THR A N 1
ATOM 768 C CA . THR A 1 105 ? 4.688 4.637 -2.584 1.00 93.38 105 THR A CA 1
ATOM 769 C C . THR A 1 105 ? 4.703 3.765 -1.329 1.00 93.38 105 THR A C 1
ATOM 771 O O . THR A 1 105 ? 4.119 2.679 -1.291 1.00 93.38 105 THR A O 1
ATOM 774 N N . LEU A 1 106 ? 5.334 4.265 -0.264 1.00 92.50 106 LEU A N 1
ATOM 775 C CA . LEU A 1 106 ? 5.354 3.557 1.020 1.00 92.50 106 LEU A CA 1
ATOM 776 C C . LEU A 1 106 ? 3.948 3.292 1.577 1.00 92.50 106 LEU A C 1
ATOM 778 O O . LEU A 1 106 ? 3.724 2.255 2.191 1.00 92.50 106 LEU A O 1
ATOM 782 N N . GLU A 1 107 ? 2.996 4.192 1.334 1.00 92.38 107 GLU A N 1
ATOM 783 C CA . GLU A 1 107 ? 1.578 3.976 1.650 1.00 92.38 107 GLU A CA 1
ATOM 784 C C . GLU A 1 107 ? 1.024 2.748 0.940 1.00 92.38 107 GLU A C 1
ATOM 786 O O . GLU A 1 107 ? 0.417 1.896 1.580 1.00 92.38 107 GLU A O 1
ATOM 791 N N . SER A 1 108 ? 1.286 2.628 -0.362 1.00 94.75 108 SER A N 1
ATOM 792 C CA . SER A 1 108 ? 0.822 1.500 -1.163 1.00 94.75 108 SER A CA 1
ATOM 793 C C . SER A 1 108 ? 1.367 0.174 -0.646 1.00 94.75 108 SER A C 1
ATOM 795 O O . SER A 1 108 ? 0.615 -0.780 -0.445 1.00 94.75 108 SER A O 1
ATOM 797 N N . TYR A 1 109 ? 2.662 0.150 -0.323 1.00 95.38 109 TYR A N 1
ATOM 798 C CA . TYR A 1 109 ? 3.300 -1.007 0.289 1.00 95.38 109 TYR A CA 1
ATOM 799 C C . TYR A 1 109 ? 2.681 -1.357 1.653 1.00 95.38 109 TYR A C 1
ATOM 801 O O . TYR A 1 109 ? 2.398 -2.524 1.927 1.00 95.38 109 TYR A O 1
ATOM 809 N N . LEU A 1 110 ? 2.408 -0.365 2.508 1.00 94.44 110 LEU A N 1
ATOM 810 C CA . LEU A 1 110 ? 1.737 -0.606 3.787 1.00 94.44 110 LEU A CA 1
ATOM 811 C C . LEU A 1 110 ? 0.313 -1.139 3.604 1.00 94.44 110 LEU A C 1
ATOM 813 O O . LEU A 1 110 ? -0.057 -2.074 4.310 1.00 94.44 110 LEU A O 1
ATOM 817 N N . VAL A 1 111 ? -0.466 -0.604 2.660 1.00 95.50 111 VAL A N 1
ATOM 818 C CA . VAL A 1 111 ? -1.808 -1.119 2.331 1.00 95.50 111 VAL A CA 1
ATOM 819 C C . VAL A 1 111 ? -1.723 -2.579 1.887 1.00 95.50 111 VAL A C 1
ATOM 821 O O . VAL A 1 111 ? -2.467 -3.413 2.409 1.00 95.50 111 VAL A O 1
ATOM 824 N N . ALA A 1 112 ? -0.782 -2.917 1.002 1.00 96.69 112 ALA A N 1
ATOM 825 C CA . ALA A 1 112 ? -0.574 -4.293 0.561 1.00 96.69 112 ALA A CA 1
ATOM 826 C C . ALA A 1 112 ? -0.274 -5.214 1.749 1.00 96.69 112 ALA A C 1
ATOM 828 O O . ALA A 1 112 ? -0.904 -6.258 1.906 1.00 96.69 112 ALA A O 1
ATOM 829 N N . ARG A 1 113 ? 0.609 -4.803 2.664 1.00 96.19 113 ARG A N 1
ATOM 830 C CA . ARG A 1 113 ? 0.922 -5.576 3.878 1.00 96.19 113 ARG A CA 1
ATOM 831 C C . ARG A 1 113 ? -0.280 -5.724 4.810 1.00 96.19 113 ARG A C 1
ATOM 833 O O . ARG A 1 113 ? -0.583 -6.836 5.235 1.00 96.19 113 ARG A O 1
ATOM 840 N N . LEU A 1 114 ? -0.989 -4.632 5.090 1.00 95.44 114 LEU A N 1
ATOM 841 C CA . LEU A 1 114 ? -2.153 -4.599 5.983 1.00 95.44 114 LEU A CA 1
ATOM 842 C C . LEU A 1 114 ? -3.333 -5.421 5.464 1.00 95.44 114 LEU A C 1
ATOM 844 O O . LEU A 1 114 ? -4.147 -5.870 6.262 1.00 95.44 114 LEU A O 1
ATOM 848 N N . THR A 1 115 ? -3.416 -5.625 4.150 1.00 96.12 115 THR A N 1
ATOM 849 C CA . THR A 1 115 ? -4.496 -6.365 3.481 1.00 96.12 115 THR A CA 1
ATOM 850 C C . THR A 1 115 ? -4.060 -7.744 2.982 1.00 96.12 115 THR A C 1
ATOM 852 O O . THR A 1 115 ? -4.789 -8.380 2.217 1.00 96.12 115 THR A O 1
ATOM 855 N N . ARG A 1 116 ? -2.865 -8.211 3.377 1.00 94.88 116 ARG A N 1
ATOM 856 C CA . ARG A 1 116 ? -2.257 -9.472 2.910 1.00 94.88 116 ARG A CA 1
ATOM 857 C C . ARG A 1 116 ? -2.202 -9.605 1.379 1.00 94.88 116 ARG A C 1
ATOM 859 O O . ARG A 1 116 ? -2.387 -10.691 0.842 1.00 94.88 116 ARG A O 1
ATOM 866 N N . GLY A 1 117 ? -1.952 -8.498 0.688 1.00 94.50 117 GLY A N 1
ATOM 867 C CA . GLY A 1 117 ? -1.797 -8.435 -0.764 1.00 94.50 117 GLY A CA 1
ATOM 868 C C . GLY A 1 117 ? -3.103 -8.282 -1.539 1.00 94.50 117 GLY A C 1
ATOM 869 O O . GLY A 1 117 ? -3.062 -8.278 -2.765 1.00 94.50 117 GLY A O 1
ATOM 870 N N . THR A 1 118 ? -4.245 -8.126 -0.858 1.00 94.12 118 THR A N 1
ATOM 871 C CA . THR A 1 118 ? -5.551 -7.943 -1.520 1.00 94.12 118 THR A CA 1
ATOM 872 C C . THR A 1 118 ? -5.643 -6.597 -2.237 1.00 94.12 118 THR A C 1
ATOM 874 O O . THR A 1 118 ? -6.246 -6.510 -3.301 1.00 94.12 118 THR A O 1
ATOM 877 N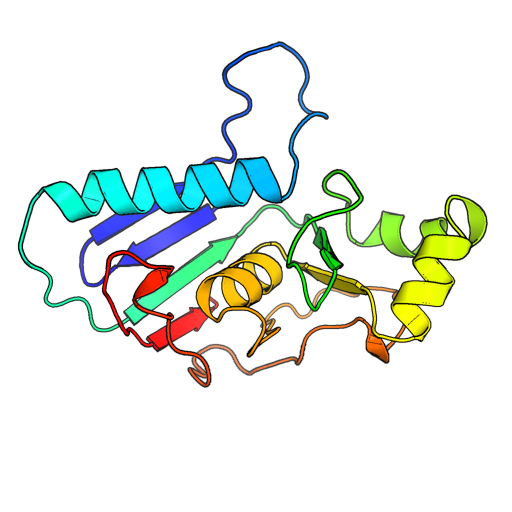 N . TRP A 1 119 ? -5.039 -5.550 -1.667 1.00 95.31 119 TRP A N 1
ATOM 878 C CA . TRP A 1 119 ? -5.132 -4.187 -2.181 1.00 95.31 119 TRP A CA 1
ATOM 879 C C . TRP A 1 119 ? -3.754 -3.545 -2.327 1.00 95.31 119 TRP A C 1
ATOM 881 O O . TRP A 1 119 ? -2.950 -3.573 -1.399 1.00 95.31 119 TRP A O 1
ATOM 891 N N . HIS A 1 120 ? -3.516 -2.904 -3.471 1.00 94.38 120 HIS A N 1
ATOM 892 C CA . HIS A 1 120 ? -2.295 -2.152 -3.778 1.00 94.38 120 HIS A CA 1
ATOM 893 C C . HIS A 1 120 ? -2.741 -0.774 -4.258 1.00 94.38 120 HIS A C 1
ATOM 895 O O . HIS A 1 120 ? -3.052 -0.598 -5.430 1.00 94.38 120 HIS A O 1
ATOM 901 N N . LEU A 1 121 ? -2.872 0.178 -3.333 1.00 94.88 121 LEU A N 1
ATOM 902 C CA . LEU A 1 121 ? -3.573 1.444 -3.581 1.00 94.88 121 LEU A CA 1
ATOM 903 C C . LEU A 1 121 ? -2.629 2.635 -3.501 1.00 94.88 121 LEU A C 1
ATOM 905 O O . LEU A 1 121 ? -1.658 2.604 -2.746 1.00 94.88 121 LEU A O 1
ATOM 909 N N . THR A 1 122 ? -2.923 3.704 -4.233 1.00 92.50 122 THR A N 1
ATOM 910 C CA . THR A 1 122 ? -2.235 4.986 -4.073 1.00 92.50 122 THR A CA 1
ATOM 911 C C . THR A 1 122 ? -3.173 6.162 -4.326 1.00 92.50 122 THR A C 1
ATOM 913 O O . THR A 1 122 ? -4.024 6.118 -5.209 1.00 92.50 122 THR A O 1
ATOM 916 N N . THR A 1 123 ? -2.995 7.239 -3.567 1.00 91.38 123 THR A N 1
ATOM 917 C CA . THR A 1 123 ? -3.568 8.567 -3.851 1.00 91.38 123 THR A CA 1
ATOM 918 C C . THR A 1 123 ? -2.535 9.496 -4.494 1.00 91.38 123 THR A C 1
ATOM 920 O O . THR A 1 123 ? -2.839 10.644 -4.826 1.00 91.38 123 THR A O 1
ATOM 923 N N . SER A 1 124 ? -1.294 9.026 -4.676 1.00 86.12 124 SER A N 1
ATOM 924 C CA . SER A 1 124 ? -0.213 9.847 -5.205 1.00 86.12 124 SER A CA 1
ATOM 925 C C . SER A 1 124 ? -0.411 10.113 -6.690 1.00 86.12 124 SER A C 1
ATOM 927 O O . SER A 1 124 ? -0.499 9.199 -7.504 1.00 86.12 124 SER A O 1
ATOM 929 N N . THR A 1 125 ? -0.393 11.387 -7.059 1.00 83.88 125 THR A N 1
ATOM 930 C CA . THR A 1 125 ? -0.398 11.833 -8.458 1.00 83.88 125 THR A CA 1
ATOM 931 C C . THR A 1 125 ? 1.013 11.968 -9.034 1.00 83.88 125 THR A C 1
ATOM 933 O O . THR A 1 125 ? 1.186 12.427 -10.165 1.00 83.88 125 THR A O 1
ATOM 936 N N . ARG A 1 126 ? 2.044 11.600 -8.259 1.00 84.00 126 ARG A N 1
ATOM 937 C CA . ARG A 1 126 ? 3.439 11.719 -8.688 1.00 84.00 126 ARG A CA 1
ATOM 938 C C . ARG A 1 126 ? 3.718 10.763 -9.854 1.00 84.00 126 ARG A C 1
ATOM 940 O O . ARG A 1 126 ? 3.317 9.601 -9.787 1.00 84.00 126 ARG A O 1
ATOM 947 N N . PRO A 1 127 ? 4.437 11.212 -10.897 1.00 86.69 127 PRO A N 1
ATOM 948 C CA . PRO A 1 127 ? 4.831 10.333 -11.988 1.00 86.69 127 PRO A CA 1
ATOM 949 C C . PRO A 1 127 ? 5.694 9.176 -11.478 1.00 86.69 127 PRO A C 1
ATOM 951 O O . PRO A 1 127 ? 6.677 9.392 -10.769 1.00 86.69 127 PRO A O 1
ATOM 954 N N . LEU A 1 128 ? 5.337 7.959 -11.879 1.00 90.88 128 LEU A N 1
ATOM 955 C CA . LEU A 1 128 ? 6.105 6.746 -11.633 1.00 90.88 128 LEU A CA 1
ATOM 956 C C . LEU A 1 128 ? 6.258 6.008 -12.960 1.00 90.88 128 LEU A C 1
ATOM 958 O O . LEU A 1 128 ? 5.288 5.469 -13.493 1.00 90.88 128 LEU A O 1
ATOM 962 N N . THR A 1 129 ? 7.474 6.017 -13.500 1.00 94.69 129 THR A N 1
ATOM 963 C CA . THR A 1 129 ? 7.800 5.313 -14.743 1.00 94.69 129 THR A CA 1
ATOM 964 C C . THR A 1 129 ? 8.116 3.859 -14.415 1.00 94.69 129 THR A C 1
ATOM 966 O O . THR A 1 129 ? 9.246 3.522 -14.067 1.00 94.69 129 THR A O 1
ATOM 969 N N . ALA A 1 130 ? 7.098 3.010 -14.508 1.00 95.06 130 ALA A N 1
ATOM 970 C CA . ALA A 1 130 ? 7.164 1.575 -14.265 1.00 95.06 130 ALA A CA 1
ATOM 971 C C . ALA A 1 130 ? 6.197 0.840 -15.211 1.00 95.06 130 ALA A C 1
ATOM 973 O O . ALA A 1 130 ? 5.272 1.475 -15.725 1.00 95.06 130 ALA A O 1
ATOM 974 N N . PRO A 1 131 ? 6.367 -0.475 -15.435 1.00 96.94 131 PRO A N 1
ATOM 975 C CA . PRO A 1 131 ? 5.402 -1.283 -16.173 1.00 96.94 131 PRO A CA 1
ATOM 976 C C . PRO A 1 131 ? 3.997 -1.184 -15.580 1.00 96.94 131 PRO A C 1
ATOM 978 O O . PRO A 1 131 ? 3.837 -1.314 -14.365 1.00 96.94 131 PRO A O 1
ATOM 981 N N . ASP A 1 132 ? 2.976 -1.019 -16.422 1.00 95.00 132 ASP A N 1
ATOM 982 C CA . ASP A 1 132 ? 1.602 -0.789 -15.956 1.00 95.00 132 ASP A CA 1
ATOM 983 C C . ASP A 1 132 ? 1.077 -1.915 -15.053 1.00 95.00 132 ASP A C 1
ATOM 985 O O . ASP A 1 132 ? 0.424 -1.635 -14.054 1.00 95.00 132 ASP A O 1
ATOM 989 N N . ALA A 1 133 ? 1.451 -3.169 -15.328 1.00 95.62 133 ALA A N 1
ATOM 990 C CA . ALA A 1 133 ? 1.075 -4.332 -14.518 1.00 95.62 133 ALA A CA 1
ATOM 991 C C . ALA A 1 133 ? 1.626 -4.309 -13.076 1.00 95.62 133 ALA A C 1
ATOM 993 O O . ALA A 1 133 ? 1.103 -5.006 -12.212 1.00 95.62 133 ALA A O 1
ATOM 994 N N . SER A 1 134 ? 2.673 -3.522 -12.813 1.00 96.31 134 SER A N 1
ATOM 995 C CA . SER A 1 134 ? 3.307 -3.408 -11.491 1.00 96.31 134 SER A CA 1
ATOM 996 C C . SER A 1 134 ? 2.808 -2.218 -10.670 1.00 96.31 134 SER A C 1
ATOM 998 O O . SER A 1 134 ? 3.195 -2.068 -9.510 1.00 96.31 134 SER A O 1
ATOM 1000 N N . ARG A 1 135 ? 1.992 -1.337 -11.257 1.00 95.94 135 ARG A N 1
ATOM 1001 C CA . ARG A 1 135 ? 1.583 -0.085 -10.615 1.00 95.94 135 ARG A CA 1
ATOM 1002 C C . ARG A 1 135 ? 0.375 -0.313 -9.704 1.00 95.94 135 ARG A C 1
ATOM 1004 O O . ARG A 1 135 ? -0.519 -1.074 -10.065 1.00 95.94 135 ARG A O 1
ATOM 1011 N N . PRO A 1 136 ? 0.307 0.370 -8.551 1.00 95.19 136 PRO A N 1
ATOM 1012 C CA . PRO A 1 136 ? -0.874 0.340 -7.708 1.00 95.19 136 PRO A CA 1
ATOM 1013 C C . PRO A 1 136 ? -2.057 1.026 -8.383 1.00 95.19 136 PRO A C 1
ATOM 1015 O O . PRO A 1 136 ? -1.898 1.945 -9.193 1.00 95.19 136 PRO A O 1
ATOM 1018 N N . GLU A 1 137 ? -3.248 0.606 -7.983 1.00 94.31 137 GLU A N 1
ATOM 1019 C CA . GLU A 1 137 ? -4.497 1.232 -8.379 1.00 94.31 137 GLU A CA 1
ATOM 1020 C C . GLU A 1 137 ? -4.598 2.633 -7.765 1.00 94.31 137 GLU A C 1
ATOM 1022 O O . GLU A 1 137 ? -4.405 2.835 -6.561 1.00 94.31 137 GLU A O 1
ATOM 1027 N N . ALA A 1 138 ? -4.888 3.617 -8.613 1.00 93.06 138 ALA A N 1
ATOM 1028 C CA . ALA A 1 138 ? -5.110 4.987 -8.186 1.00 93.06 138 ALA A CA 1
ATOM 1029 C C . ALA A 1 138 ? -6.541 5.146 -7.656 1.00 93.06 138 ALA A C 1
ATOM 1031 O O . ALA A 1 138 ? -7.499 4.834 -8.361 1.00 93.06 138 ALA A O 1
ATOM 1032 N N . ILE A 1 139 ? -6.675 5.678 -6.443 1.00 93.38 139 ILE A N 1
ATOM 1033 C CA . ILE A 1 139 ? -7.965 5.962 -5.801 1.00 93.38 139 ILE A CA 1
ATOM 1034 C C . ILE A 1 139 ? -8.102 7.449 -5.487 1.00 93.38 139 ILE A C 1
ATOM 1036 O O . ILE A 1 139 ? -7.103 8.172 -5.386 1.00 93.38 139 ILE A O 1
ATOM 1040 N N . SER A 1 140 ? -9.338 7.918 -5.308 1.00 89.50 140 SER A N 1
ATOM 1041 C CA . SER A 1 140 ? -9.559 9.300 -4.891 1.00 89.50 140 SER A CA 1
ATOM 1042 C C . SER A 1 140 ? -9.223 9.453 -3.402 1.00 89.50 140 SER A C 1
ATOM 1044 O O . SER A 1 140 ? -9.496 8.546 -2.609 1.00 89.50 140 SER A O 1
ATOM 1046 N N . PRO A 1 141 ? -8.659 10.595 -2.971 1.00 82.38 141 PRO A N 1
ATOM 1047 C CA . PRO A 1 141 ? -8.483 10.876 -1.550 1.00 82.38 141 PRO A CA 1
ATOM 1048 C C . PRO A 1 141 ? -9.819 10.770 -0.800 1.00 82.38 141 PRO A C 1
ATOM 1050 O O . PRO A 1 141 ? -10.808 11.386 -1.195 1.00 82.38 141 PRO A O 1
ATOM 1053 N N . GLY A 1 142 ? -9.845 9.988 0.281 1.00 78.81 142 GLY A N 1
ATOM 1054 C CA . GLY A 1 142 ? -11.052 9.711 1.069 1.00 78.81 142 GLY A CA 1
ATOM 1055 C C . GLY A 1 142 ? -11.782 8.411 0.712 1.00 78.81 142 GLY A C 1
ATOM 1056 O O . GLY A 1 142 ? -12.582 7.942 1.529 1.00 78.81 142 GLY A O 1
ATOM 1057 N N . ASP A 1 143 ? -11.474 7.786 -0.428 1.00 87.19 143 ASP A N 1
ATOM 1058 C CA . ASP A 1 143 ? -11.952 6.435 -0.731 1.00 87.19 143 ASP A CA 1
ATOM 1059 C C . ASP A 1 143 ? -11.369 5.434 0.282 1.00 87.19 143 ASP A C 1
ATOM 1061 O O . ASP A 1 143 ? -10.210 5.522 0.690 1.00 87.19 143 ASP A O 1
AT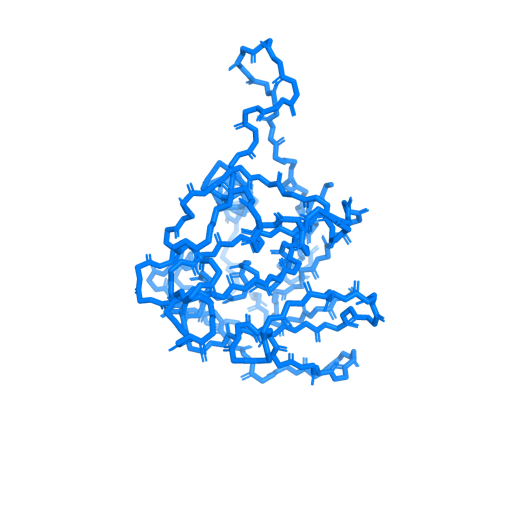OM 1065 N N . THR A 1 144 ? -12.189 4.470 0.712 1.00 86.69 144 THR A N 1
ATOM 1066 C CA . THR A 1 144 ? -11.813 3.460 1.724 1.00 86.69 144 THR A CA 1
ATOM 1067 C C . THR A 1 144 ? -12.131 2.031 1.276 1.00 86.69 144 THR A C 1
ATOM 1069 O O . THR A 1 144 ? -12.840 1.305 1.975 1.00 86.69 144 THR A O 1
ATOM 1072 N N . PRO A 1 145 ? -11.638 1.585 0.105 1.00 88.75 145 PRO A N 1
ATOM 1073 C CA . PRO A 1 145 ? -11.974 0.257 -0.411 1.00 88.75 145 PRO A CA 1
ATOM 1074 C C . PRO A 1 145 ? -11.308 -0.879 0.388 1.00 88.75 145 PRO A C 1
ATOM 1076 O O . PRO A 1 145 ? -11.766 -2.019 0.344 1.00 88.75 145 PRO A O 1
ATOM 1079 N N . ALA A 1 146 ? -10.250 -0.576 1.147 1.00 93.38 146 ALA A N 1
ATOM 1080 C CA . ALA A 1 146 ? -9.469 -1.551 1.895 1.00 93.38 146 ALA A CA 1
ATOM 1081 C C . ALA A 1 146 ? -9.767 -1.523 3.403 1.00 93.38 146 ALA A C 1
ATOM 1083 O O . ALA A 1 146 ? -9.953 -0.462 4.004 1.00 93.38 146 ALA A O 1
ATOM 1084 N N . ARG A 1 147 ? -9.732 -2.702 4.034 1.00 94.12 147 ARG A N 1
ATOM 1085 C CA . ARG A 1 147 ? -9.752 -2.871 5.495 1.00 94.12 147 ARG A CA 1
ATOM 1086 C C . ARG A 1 147 ? -8.544 -3.674 5.951 1.00 94.12 147 ARG A C 1
ATOM 1088 O O . ARG A 1 147 ? -8.064 -4.529 5.210 1.00 94.12 147 ARG A O 1
ATOM 1095 N N . THR A 1 148 ? -8.056 -3.404 7.157 1.00 93.50 148 THR A N 1
ATOM 1096 C CA . THR A 1 148 ? -6.948 -4.164 7.742 1.00 93.50 148 THR A CA 1
ATOM 1097 C C . THR A 1 148 ? -7.353 -5.609 7.987 1.00 93.50 148 THR A C 1
ATOM 1099 O O . THR A 1 148 ? -8.484 -5.897 8.373 1.00 93.50 148 THR A O 1
ATOM 1102 N N . GLU A 1 149 ? -6.410 -6.522 7.800 1.00 94.44 149 GLU A N 1
ATOM 1103 C CA . GLU A 1 149 ? -6.599 -7.918 8.145 1.00 94.44 149 GLU A CA 1
ATOM 1104 C C . GLU A 1 149 ? -6.262 -8.136 9.637 1.00 94.44 149 GLU A C 1
ATOM 1106 O O . GLU A 1 149 ? -5.158 -7.779 10.069 1.00 94.44 149 GLU A O 1
ATOM 1111 N N . PRO A 1 150 ? -7.179 -8.708 10.445 1.00 90.56 150 PRO A N 1
ATOM 1112 C CA . PRO A 1 150 ? -6.991 -8.834 11.892 1.00 90.56 150 PRO A CA 1
ATOM 1113 C C . PRO A 1 150 ? -5.740 -9.602 12.328 1.00 90.56 150 PRO A C 1
ATOM 1115 O O . PRO A 1 150 ? -5.097 -9.207 13.303 1.00 90.56 150 PRO A O 1
ATOM 1118 N N . SER A 1 151 ? -5.361 -10.680 11.630 1.00 90.56 151 SER A N 1
ATOM 1119 C CA . SER A 1 151 ? -4.159 -11.461 11.966 1.00 90.56 151 SER A CA 1
ATOM 1120 C C . SER A 1 151 ? -2.859 -10.677 11.739 1.00 90.56 151 SER A C 1
ATOM 1122 O O . SER A 1 151 ? -1.848 -10.949 12.390 1.00 90.56 151 SER A O 1
ATOM 1124 N N . VAL A 1 152 ? -2.889 -9.672 10.862 1.00 90.44 152 VAL A N 1
ATOM 1125 C CA . VAL A 1 152 ? -1.777 -8.770 10.569 1.00 90.44 152 VAL A CA 1
ATOM 1126 C C . VAL A 1 152 ? -1.776 -7.555 11.498 1.00 90.44 152 VAL A C 1
ATOM 1128 O O . VAL A 1 152 ? -0.728 -7.194 12.044 1.00 90.44 152 VAL A O 1
ATOM 1131 N N . PHE A 1 153 ? -2.929 -6.912 11.683 1.00 89.44 153 PHE A N 1
ATOM 1132 C CA . PHE A 1 153 ? -3.021 -5.614 12.342 1.00 89.44 153 PHE A CA 1
ATOM 1133 C C . PHE A 1 153 ? -3.770 -5.691 13.672 1.00 89.44 153 PHE A C 1
ATOM 1135 O O . PHE A 1 153 ? -4.951 -5.385 13.759 1.00 89.44 153 PHE A O 1
ATOM 1142 N N . LEU A 1 154 ? -3.053 -6.059 14.738 1.00 86.19 154 LEU A N 1
ATOM 1143 C CA . LEU A 1 154 ? -3.500 -5.913 16.136 1.00 86.19 154 LEU A CA 1
ATOM 1144 C C . LEU A 1 154 ? -4.833 -6.605 16.496 1.00 86.19 154 LEU A C 1
ATOM 1146 O O . LEU A 1 154 ? -5.429 -6.266 17.516 1.00 86.19 154 LEU A O 1
ATOM 1150 N N . GLY A 1 155 ? -5.312 -7.560 15.694 1.00 87.31 155 GLY A N 1
ATOM 1151 C CA . GLY A 1 155 ? -6.646 -8.147 15.857 1.00 87.31 155 GLY A CA 1
ATOM 1152 C C . GLY A 1 155 ? -7.792 -7.239 15.396 1.00 87.31 155 GLY A C 1
ATOM 1153 O O . GLY A 1 155 ? -8.944 -7.520 15.713 1.00 87.31 155 GLY A O 1
ATOM 1154 N N . LEU A 1 156 ? -7.494 -6.153 14.678 1.00 86.00 156 LEU A N 1
ATOM 1155 C CA . LEU A 1 156 ? -8.444 -5.124 14.269 1.00 86.00 156 LEU A CA 1
ATOM 1156 C C . LEU A 1 156 ? -8.772 -5.213 12.775 1.00 86.00 156 LEU A C 1
ATOM 1158 O O . LEU A 1 156 ? -7.881 -5.306 11.931 1.00 86.00 156 LEU A O 1
ATOM 1162 N N . GLU A 1 157 ? -10.062 -5.096 12.458 1.00 90.75 157 GLU A N 1
ATOM 1163 C CA . GLU A 1 157 ? -10.577 -4.931 11.095 1.00 90.75 157 GLU A CA 1
ATOM 1164 C C . GLU A 1 157 ? -11.112 -3.501 10.906 1.00 90.75 157 GLU A C 1
ATOM 1166 O O . GLU A 1 157 ? -12.302 -3.221 11.085 1.00 90.75 157 GLU A O 1
ATOM 1171 N N . VAL A 1 158 ? -10.238 -2.564 10.543 1.00 90.25 158 VAL A N 1
ATOM 1172 C CA . VAL A 1 158 ? -10.580 -1.137 10.401 1.00 90.25 158 VAL A CA 1
ATOM 1173 C C . VAL A 1 158 ? -10.403 -0.663 8.967 1.00 90.25 158 VAL A C 1
ATOM 1175 O O . VAL A 1 158 ? -9.583 -1.204 8.228 1.00 90.25 158 VAL A O 1
ATOM 1178 N N . ALA A 1 159 ? -11.183 0.337 8.557 1.00 92.12 159 ALA A N 1
ATOM 1179 C CA . ALA A 1 159 ? -11.063 0.921 7.222 1.00 92.12 159 ALA A CA 1
ATOM 1180 C C . ALA A 1 159 ? -9.705 1.619 7.054 1.00 92.12 159 ALA A C 1
ATOM 1182 O O . ALA A 1 159 ? -9.267 2.326 7.959 1.00 92.12 159 ALA A O 1
ATOM 1183 N N . ILE A 1 160 ? -9.053 1.448 5.904 1.00 92.50 160 ILE A N 1
ATOM 1184 C CA . ILE A 1 160 ? -7.768 2.084 5.599 1.00 92.50 160 ILE A CA 1
ATOM 1185 C C . ILE A 1 160 ? -8.009 3.341 4.763 1.00 92.50 160 ILE A C 1
ATOM 1187 O O . ILE A 1 160 ? -8.696 3.286 3.743 1.00 92.50 160 ILE A O 1
ATOM 1191 N N . ARG A 1 161 ? -7.424 4.463 5.191 1.00 91.44 161 ARG A N 1
ATOM 1192 C CA . ARG A 1 161 ? -7.457 5.763 4.508 1.00 91.44 161 ARG A CA 1
ATOM 1193 C C . ARG A 1 161 ? -6.049 6.190 4.122 1.00 91.44 161 ARG A C 1
ATOM 1195 O O . ARG A 1 161 ? -5.141 6.110 4.945 1.00 91.44 161 ARG A O 1
ATOM 1202 N N . LEU A 1 162 ? -5.897 6.672 2.894 1.00 89.75 162 LEU A N 1
ATOM 1203 C CA . LEU A 1 162 ? -4.681 7.329 2.418 1.00 89.75 162 LEU A CA 1
ATOM 1204 C C . LEU A 1 162 ? -4.902 8.846 2.434 1.00 89.75 162 LEU A C 1
ATOM 1206 O O . LEU A 1 162 ? -5.949 9.301 1.960 1.00 89.75 162 LEU A O 1
ATOM 1210 N N . GLY A 1 163 ? -3.959 9.593 3.012 1.00 77.19 163 GLY A N 1
ATOM 1211 C CA . GLY A 1 163 ? -4.049 11.049 3.206 1.00 77.19 163 GLY A CA 1
ATOM 1212 C C . GLY A 1 163 ? -2.948 11.847 2.526 1.00 77.19 163 GLY A C 1
ATOM 1213 O O . GLY A 1 163 ? -2.050 11.234 1.916 1.00 77.19 163 GLY A O 1
#

Foldseek 3Di:
DKWKDFAPDIWDQDLDPPDDDDPFPRALVSSLVSVQVRLCVRPVPDDGPGAEIEIEDDPQWKFKAFLQVLHGPDHIDHLVCQVVCCPVPVVVQVCLLVLRMAMDDSLQSNLCQQQVNPAREDCDPDDHPGRPSRYGDYDHQPDFPGWGDCVRHVNDTHTYGYD